Protein AF-A0A914L0J1-F1 (afdb_monomer_lite)

Secondary structure (DSSP, 8-state):
-EEGGGTSSS---EEEEEEETTSSS--TTEEEEE-SSTTEEEEEE--SSSS-EEEEEEEEEETTT--EEEEEEEEEE-TT--EEEE-------

pLDDT: mean 82.63, std 16.51, range [36.53, 97.44]

Organism: Meloidogyne incognita (NCBI:txid6306)

Sequence (93 aa):
MLHSAYFFPQTVDVKWSASTRGRPSLPQWMHLIPSRHRSIAFLIGTPVSPHSHFPLHVIATRMDSFHSSEQSFSVVTNDDRKLIFEFFKRISS

Radius of gyration: 13.69 Å; chains: 1; bounding box: 31×23×36 Å

Structure (mmCIF, N/CA/C/O backbone):
data_AF-A0A914L0J1-F1
#
_entry.id   AF-A0A914L0J1-F1
#
loop_
_atom_site.group_PDB
_atom_site.id
_atom_site.type_symbol
_atom_site.label_atom_id
_atom_site.label_alt_id
_atom_site.label_comp_id
_atom_site.label_asym_id
_atom_site.label_entity_id
_atom_site.label_seq_id
_atom_site.pdbx_PDB_ins_code
_atom_site.Cartn_x
_atom_site.Cartn_y
_atom_site.Cartn_z
_atom_site.occupancy
_atom_site.B_iso_or_equiv
_atom_site.auth_seq_id
_atom_site.auth_comp_id
_atom_site.auth_asym_id
_atom_site.auth_atom_id
_atom_site.pdbx_PDB_model_num
ATOM 1 N N . MET A 1 1 ? -0.529 -10.193 -2.914 1.00 84.81 1 MET A N 1
ATOM 2 C CA . MET A 1 1 ? -1.767 -9.631 -2.327 1.00 84.81 1 MET A CA 1
ATOM 3 C C . MET A 1 1 ? -1.426 -9.068 -0.960 1.00 84.81 1 MET A C 1
ATOM 5 O O . MET A 1 1 ? -0.718 -9.738 -0.222 1.00 84.81 1 MET A O 1
ATOM 9 N N . LEU A 1 2 ? -1.885 -7.859 -0.644 1.00 92.19 2 LEU A N 1
ATOM 10 C CA . LEU A 1 2 ? -1.766 -7.260 0.684 1.00 92.19 2 LEU A CA 1
ATOM 11 C C . LEU A 1 2 ? -3.061 -7.511 1.454 1.00 92.19 2 LEU A C 1
ATOM 13 O O . LEU A 1 2 ? -4.145 -7.342 0.900 1.00 92.19 2 LEU A O 1
ATOM 17 N N . HIS A 1 3 ? -2.941 -7.906 2.718 1.00 94.88 3 HIS A N 1
ATOM 18 C CA . HIS A 1 3 ? -4.072 -8.153 3.606 1.00 94.88 3 HIS A CA 1
ATOM 19 C C . HIS A 1 3 ? -3.783 -7.541 4.980 1.00 94.88 3 HIS A C 1
ATOM 21 O O . HIS A 1 3 ? -2.678 -7.689 5.502 1.00 94.88 3 HIS A O 1
ATOM 27 N N . SER A 1 4 ? -4.761 -6.864 5.584 1.00 95.00 4 SER A N 1
ATOM 28 C CA . SER A 1 4 ? -4.580 -6.121 6.840 1.00 95.00 4 SER A CA 1
ATOM 29 C C . SER A 1 4 ? -4.145 -7.015 8.006 1.00 95.00 4 SER A C 1
ATOM 31 O O . SER A 1 4 ? -3.421 -6.563 8.885 1.00 95.00 4 SER A O 1
ATOM 33 N N . ALA A 1 5 ? -4.546 -8.289 8.000 1.00 93.94 5 ALA A N 1
ATOM 34 C CA . ALA A 1 5 ? -4.150 -9.274 9.013 1.00 93.94 5 ALA A CA 1
ATOM 35 C C . ALA A 1 5 ? -2.638 -9.580 9.029 1.00 93.94 5 ALA A C 1
ATOM 37 O O . ALA A 1 5 ? -2.138 -10.146 9.992 1.00 93.94 5 ALA A O 1
ATOM 38 N N . TYR A 1 6 ? -1.888 -9.195 7.989 1.00 93.44 6 TYR A N 1
ATOM 39 C CA . TYR A 1 6 ? -0.424 -9.242 8.044 1.00 93.44 6 TYR A CA 1
ATOM 40 C C . TYR A 1 6 ? 0.170 -8.083 8.854 1.00 93.44 6 TYR A C 1
ATOM 42 O O . TYR A 1 6 ? 1.326 -8.160 9.248 1.00 93.44 6 TYR A O 1
ATOM 50 N N . PHE A 1 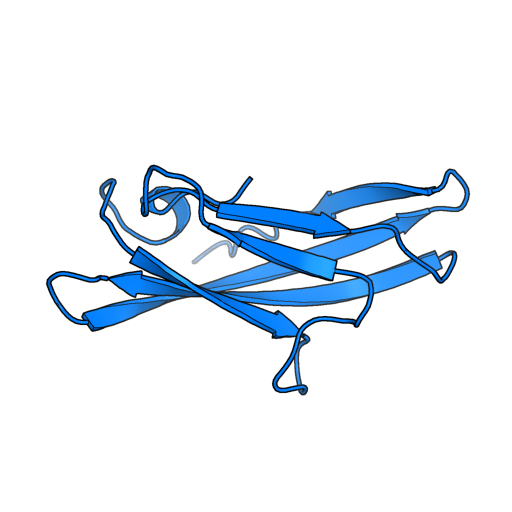7 ? -0.594 -7.012 9.080 1.00 94.12 7 PHE A N 1
ATOM 51 C CA . PHE A 1 7 ? -0.165 -5.778 9.748 1.00 94.12 7 PHE A CA 1
ATOM 52 C C . PHE A 1 7 ? -0.761 -5.625 11.151 1.00 94.12 7 PHE A C 1
ATOM 54 O O . PHE A 1 7 ? -0.187 -4.932 11.991 1.00 94.12 7 PHE A O 1
ATOM 61 N N . PHE A 1 8 ? -1.911 -6.255 11.396 1.00 94.00 8 PHE A N 1
ATOM 62 C CA . PHE A 1 8 ? -2.674 -6.171 12.635 1.00 94.00 8 PHE A CA 1
ATOM 63 C C . PHE A 1 8 ? -3.118 -7.567 13.088 1.00 94.00 8 PHE A C 1
ATOM 65 O O . PHE A 1 8 ? -3.360 -8.419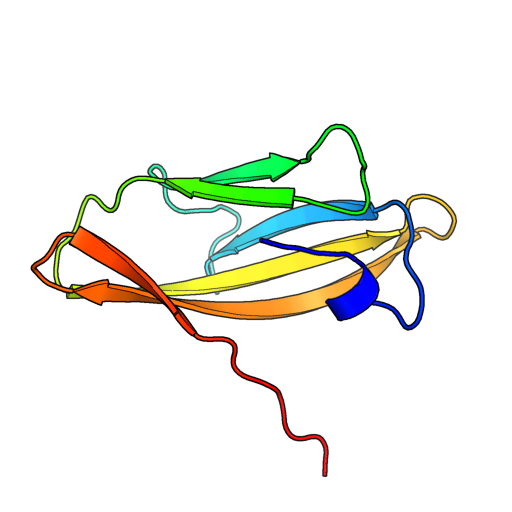 12.236 1.00 94.00 8 PHE A O 1
ATOM 72 N N . PRO A 1 9 ? -3.326 -7.797 14.399 1.00 92.50 9 PRO A N 1
ATOM 73 C CA . PRO A 1 9 ? -3.780 -9.094 14.919 1.00 92.50 9 PRO A CA 1
ATOM 74 C C . PRO A 1 9 ? -5.148 -9.563 14.395 1.00 92.50 9 PRO A C 1
ATOM 76 O O . PRO A 1 9 ? -5.497 -10.729 14.537 1.00 92.50 9 PRO A O 1
ATOM 79 N N . GLN A 1 10 ? -5.935 -8.657 13.814 1.00 92.69 10 GLN A N 1
ATOM 80 C CA . GLN A 1 10 ? -7.280 -8.910 13.305 1.00 92.69 10 GLN A CA 1
ATOM 81 C C . GLN A 1 10 ? -7.491 -8.215 11.957 1.00 92.69 10 GLN A C 1
ATOM 83 O O . GLN A 1 10 ? -6.849 -7.206 11.647 1.00 92.69 10 GLN A O 1
ATOM 88 N N . THR A 1 11 ? -8.419 -8.736 11.156 1.00 95.75 11 THR A N 1
ATOM 89 C CA . THR A 1 11 ? -8.833 -8.104 9.900 1.00 95.75 11 THR A CA 1
ATOM 90 C C . THR A 1 11 ? -9.559 -6.795 10.193 1.00 95.75 11 THR A C 1
ATOM 92 O O . THR A 1 11 ? -10.537 -6.778 10.934 1.00 95.75 11 THR A O 1
ATOM 95 N N . VAL A 1 12 ? -9.068 -5.696 9.623 1.00 96.56 12 VAL A N 1
ATOM 96 C CA . VAL A 1 12 ? -9.575 -4.340 9.853 1.00 96.56 12 VAL A CA 1
ATOM 97 C C . VAL A 1 12 ? -9.530 -3.557 8.555 1.00 96.56 12 VAL A C 1
ATOM 99 O O . VAL A 1 12 ? -8.668 -3.790 7.705 1.00 96.56 12 VAL A O 1
ATOM 102 N N . ASP A 1 13 ? -10.448 -2.611 8.411 1.00 97.31 13 ASP A N 1
ATOM 103 C CA . ASP A 1 13 ? -10.422 -1.687 7.288 1.00 97.31 13 ASP A CA 1
ATOM 104 C C . ASP A 1 13 ? -9.272 -0.695 7.447 1.00 97.31 13 ASP A C 1
ATOM 106 O O . ASP A 1 13 ? -9.116 -0.034 8.480 1.00 97.31 13 ASP A O 1
ATOM 110 N N . VAL A 1 14 ? -8.467 -0.583 6.393 1.00 97.44 14 VAL A N 1
ATOM 111 C CA . VAL A 1 14 ? -7.280 0.266 6.383 1.00 97.44 14 VAL A CA 1
ATOM 112 C C . VAL A 1 14 ? -7.240 1.138 5.135 1.00 97.44 14 VAL A C 1
ATOM 114 O O . VAL A 1 14 ? -7.753 0.791 4.070 1.00 97.44 14 VAL A O 1
ATOM 117 N N . LYS A 1 15 ? -6.591 2.286 5.267 1.00 97.19 15 LYS A N 1
ATOM 118 C CA . LYS A 1 15 ? -6.064 3.065 4.160 1.00 97.19 15 LYS A CA 1
ATOM 119 C C . LYS A 1 15 ? -4.669 2.544 3.841 1.00 97.19 15 LYS A C 1
ATOM 121 O O . LYS A 1 15 ? -3.793 2.534 4.704 1.00 97.19 15 LYS A O 1
ATOM 126 N N . TRP A 1 16 ? -4.476 2.136 2.596 1.00 96.06 16 TRP A N 1
ATOM 127 C CA . TRP A 1 16 ? -3.190 1.667 2.101 1.00 96.06 16 TRP A CA 1
ATOM 128 C C . TRP A 1 16 ? -2.368 2.827 1.550 1.00 96.06 16 TRP A C 1
ATOM 130 O O . TRP A 1 16 ? -2.879 3.657 0.795 1.00 96.06 16 TRP A O 1
ATOM 140 N N . SER A 1 17 ? -1.080 2.846 1.865 1.00 94.38 17 SER A N 1
ATOM 141 C CA . SER A 1 17 ? -0.089 3.612 1.120 1.00 94.38 17 SER A CA 1
ATOM 142 C C . SER A 1 17 ? 1.135 2.745 0.861 1.00 94.38 17 SER A C 1
ATOM 144 O O . SER A 1 17 ? 1.440 1.817 1.610 1.00 94.38 17 SER A O 1
ATOM 146 N N . ALA A 1 18 ? 1.808 3.004 -0.252 1.00 93.12 18 ALA A N 1
ATOM 147 C CA . ALA A 1 18 ? 3.021 2.298 -0.609 1.00 93.12 18 ALA A CA 1
ATOM 148 C C . ALA A 1 18 ? 3.995 3.257 -1.281 1.00 93.12 18 ALA A C 1
ATOM 150 O O . ALA A 1 18 ? 3.595 4.157 -2.021 1.00 93.12 18 ALA A O 1
ATOM 151 N N . SER A 1 19 ? 5.275 3.048 -1.021 1.00 92.12 19 SER A N 1
ATOM 152 C CA . SER A 1 19 ? 6.366 3.821 -1.590 1.00 92.12 19 SER A CA 1
ATOM 153 C C . SER A 1 19 ? 7.587 2.933 -1.799 1.00 92.12 19 SER A C 1
ATOM 155 O O . SER A 1 19 ? 7.617 1.770 -1.393 1.00 92.12 19 SER A O 1
ATOM 157 N N . THR A 1 20 ? 8.603 3.474 -2.463 1.00 87.38 20 THR A N 1
ATOM 158 C CA . THR A 1 20 ? 9.925 2.842 -2.510 1.00 87.38 20 THR A CA 1
ATOM 159 C C . THR A 1 20 ? 10.819 3.419 -1.425 1.00 87.38 20 THR A C 1
ATOM 161 O O . THR A 1 20 ? 10.691 4.586 -1.057 1.00 87.38 20 THR A O 1
ATOM 164 N N . ARG A 1 21 ? 11.732 2.615 -0.873 1.00 72.06 21 ARG A N 1
ATOM 165 C CA . ARG A 1 21 ? 12.610 3.086 0.209 1.00 72.06 21 ARG A CA 1
ATOM 166 C C . ARG A 1 21 ? 13.412 4.313 -0.248 1.00 72.06 21 ARG A C 1
ATOM 168 O O . ARG A 1 21 ? 14.128 4.247 -1.242 1.00 72.06 21 ARG A O 1
ATOM 175 N N . GLY A 1 22 ? 13.286 5.427 0.475 1.00 71.50 22 GLY A N 1
ATOM 176 C CA . GLY A 1 22 ? 13.962 6.689 0.145 1.00 71.50 22 GLY A CA 1
ATOM 177 C C . GLY A 1 22 ? 13.277 7.542 -0.932 1.00 71.50 22 GLY A C 1
ATOM 178 O O . GLY A 1 22 ? 13.812 8.587 -1.290 1.00 71.50 22 GLY A O 1
ATOM 179 N N . ARG A 1 23 ? 12.101 7.145 -1.441 1.00 78.12 23 ARG A N 1
ATOM 180 C CA . ARG A 1 23 ? 11.281 7.972 -2.340 1.00 78.12 23 ARG A CA 1
ATOM 181 C C . ARG A 1 23 ? 9.836 8.051 -1.842 1.00 78.12 23 ARG A C 1
ATOM 183 O O . ARG A 1 23 ? 9.335 7.101 -1.247 1.00 78.12 23 ARG A O 1
ATOM 190 N N . PRO A 1 24 ? 9.127 9.158 -2.108 1.00 78.31 24 PRO A N 1
ATOM 191 C CA . PRO A 1 24 ? 7.753 9.328 -1.641 1.00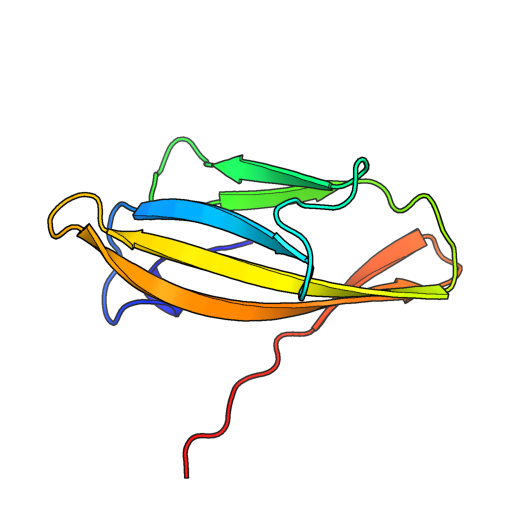 78.31 24 PRO A CA 1
ATOM 192 C C . PRO A 1 24 ? 6.731 8.493 -2.429 1.00 78.31 24 PRO A C 1
ATOM 194 O O . PRO A 1 24 ? 5.589 8.374 -1.998 1.00 78.31 24 PRO A O 1
ATOM 197 N N . SER A 1 25 ? 7.113 7.916 -3.573 1.00 84.56 25 SER A N 1
ATOM 198 C CA . SER A 1 25 ? 6.195 7.250 -4.500 1.00 84.56 25 SER A CA 1
ATOM 199 C C . SER A 1 25 ? 6.670 5.865 -4.943 1.00 84.56 25 SER A C 1
ATOM 201 O O . SER A 1 25 ? 7.846 5.497 -4.830 1.00 84.56 25 SER A O 1
ATOM 203 N N . LEU A 1 26 ? 5.715 5.079 -5.441 1.00 90.00 26 LEU A N 1
ATOM 204 C CA . LEU A 1 26 ? 5.989 3.856 -6.187 1.00 90.00 26 LEU A CA 1
ATOM 205 C C . LEU A 1 26 ? 6.666 4.176 -7.532 1.00 90.00 26 LEU A C 1
ATOM 207 O O . LEU A 1 26 ? 6.520 5.290 -8.048 1.00 90.00 26 LEU A O 1
ATOM 211 N N . PRO A 1 27 ? 7.388 3.211 -8.129 1.00 88.00 27 PRO A N 1
ATOM 212 C CA . PRO A 1 27 ? 7.844 3.330 -9.506 1.00 88.00 27 PRO A CA 1
ATOM 213 C C . PRO A 1 27 ? 6.657 3.562 -10.443 1.00 88.00 27 PRO A C 1
ATOM 215 O O . PRO A 1 27 ? 5.583 3.013 -10.220 1.00 88.00 27 PRO A O 1
ATOM 218 N N . GLN A 1 28 ? 6.864 4.311 -11.529 1.00 87.75 28 GLN A N 1
ATOM 219 C CA . GLN A 1 28 ? 5.795 4.679 -12.470 1.00 87.75 28 GLN A CA 1
ATOM 220 C C . GLN A 1 28 ? 5.032 3.474 -13.045 1.00 87.75 28 GLN A C 1
ATOM 222 O O . GLN A 1 28 ? 3.865 3.594 -13.395 1.00 87.75 28 GLN A O 1
ATOM 227 N N . TRP A 1 29 ? 5.687 2.320 -13.143 1.00 87.50 29 TRP A N 1
ATOM 228 C CA . TRP A 1 29 ? 5.110 1.096 -13.684 1.00 87.50 29 TRP A CA 1
ATOM 229 C C . TRP A 1 29 ? 4.313 0.273 -12.661 1.00 87.50 29 TRP A C 1
ATOM 231 O O . TRP A 1 29 ? 3.767 -0.765 -13.029 1.00 87.50 29 TRP A O 1
ATOM 241 N N . MET A 1 30 ? 4.270 0.689 -11.390 1.00 89.19 30 MET A N 1
ATOM 242 C CA . MET A 1 30 ? 3.630 -0.038 -10.296 1.00 89.19 30 MET A CA 1
ATOM 243 C C . MET A 1 30 ? 2.582 0.823 -9.594 1.00 89.19 30 MET A C 1
ATOM 245 O O . MET A 1 30 ? 2.829 1.958 -9.194 1.00 89.19 30 MET A O 1
ATOM 249 N N . HIS A 1 31 ? 1.423 0.223 -9.357 1.00 91.31 31 HIS A N 1
ATOM 250 C CA . HIS A 1 31 ? 0.282 0.855 -8.723 1.00 91.31 31 HIS A CA 1
ATOM 251 C C . HIS A 1 31 ? -0.188 0.036 -7.525 1.00 91.31 31 HIS A C 1
ATOM 253 O O . HIS A 1 31 ? -0.271 -1.193 -7.575 1.00 91.31 31 HIS A O 1
ATOM 259 N N . LEU A 1 32 ? -0.532 0.743 -6.452 1.00 93.19 32 LEU A N 1
ATOM 260 C CA . LEU A 1 32 ? -1.257 0.194 -5.318 1.00 93.19 32 LEU A CA 1
ATOM 261 C C . LEU A 1 32 ? -2.752 0.405 -5.560 1.00 93.19 32 LEU A C 1
ATOM 263 O O . LEU A 1 32 ? -3.223 1.540 -5.596 1.00 93.19 32 LEU A O 1
ATOM 267 N N . ILE A 1 33 ? -3.487 -0.689 -5.717 1.00 93.69 33 ILE A N 1
ATOM 268 C CA . ILE A 1 33 ? -4.920 -0.679 -5.997 1.00 93.69 33 ILE A CA 1
ATOM 269 C C . ILE A 1 33 ? -5.653 -1.278 -4.793 1.00 93.69 33 ILE A C 1
ATOM 271 O O . ILE A 1 33 ? -5.559 -2.490 -4.563 1.00 93.69 33 ILE A O 1
ATOM 275 N N . PRO A 1 34 ? -6.366 -0.466 -3.993 1.00 91.94 34 PRO A N 1
ATOM 276 C CA . PRO A 1 34 ? -7.215 -0.990 -2.934 1.00 91.94 34 PRO A CA 1
ATOM 277 C C . PRO A 1 34 ? -8.387 -1.767 -3.542 1.00 91.94 34 PRO A C 1
ATOM 279 O O . PRO A 1 34 ? -8.936 -1.386 -4.576 1.00 91.94 34 PRO A O 1
ATOM 282 N N . SER A 1 35 ? -8.774 -2.865 -2.898 1.00 93.56 35 SER A N 1
ATOM 283 C CA . SER A 1 35 ? -9.946 -3.632 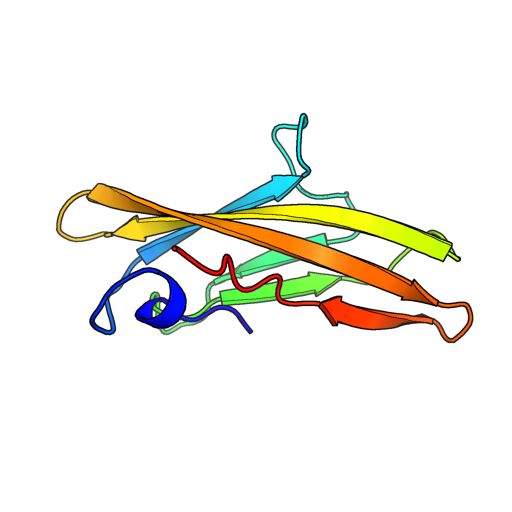-3.320 1.00 93.56 35 SER A CA 1
ATOM 284 C C . SER A 1 35 ? -11.245 -2.999 -2.798 1.00 93.56 35 SER A C 1
ATOM 286 O O . SER A 1 35 ? -11.222 -2.054 -2.006 1.00 93.56 35 SER A O 1
ATOM 288 N N . ARG A 1 36 ? -12.402 -3.561 -3.183 1.00 93.56 36 ARG A N 1
ATOM 289 C CA . ARG A 1 36 ? -13.701 -3.202 -2.584 1.00 93.56 36 ARG A CA 1
ATOM 290 C C . ARG A 1 36 ? -13.721 -3.439 -1.066 1.00 93.56 36 ARG A C 1
ATOM 292 O O . ARG A 1 36 ? -14.361 -2.682 -0.343 1.00 93.56 36 ARG A O 1
ATOM 299 N N . HIS A 1 37 ? -13.009 -4.463 -0.595 1.00 95.19 37 HIS A N 1
ATOM 300 C CA . HIS A 1 37 ? -12.755 -4.697 0.823 1.00 95.19 37 HIS A CA 1
ATOM 301 C C . HIS A 1 37 ? -11.501 -3.921 1.233 1.00 95.19 37 HIS A C 1
ATOM 303 O O . HIS A 1 37 ? -10.401 -4.213 0.760 1.00 95.19 37 HIS A O 1
ATOM 309 N N . ARG A 1 38 ? -11.648 -2.923 2.110 1.00 95.12 38 ARG A N 1
ATOM 310 C CA . ARG A 1 38 ? -10.541 -2.019 2.471 1.00 95.12 38 ARG A CA 1
ATOM 311 C C . ARG A 1 38 ? -9.426 -2.727 3.243 1.00 95.12 38 ARG A C 1
ATOM 313 O O . ARG A 1 38 ? -8.297 -2.252 3.252 1.00 95.12 38 ARG A O 1
ATOM 320 N N . SER A 1 39 ? -9.702 -3.895 3.811 1.00 96.00 39 SER A N 1
ATOM 321 C CA . SER A 1 39 ? -8.702 -4.796 4.388 1.00 96.00 39 SER A CA 1
ATOM 322 C C . SER A 1 39 ? -7.754 -5.445 3.368 1.00 96.00 39 SER A C 1
ATOM 324 O O . SER A 1 39 ? -6.805 -6.111 3.781 1.00 96.00 39 SER A O 1
ATOM 326 N N . ILE A 1 40 ? -7.972 -5.271 2.056 1.00 95.81 40 ILE A N 1
ATOM 327 C CA . ILE A 1 40 ? -7.189 -5.907 0.985 1.00 95.81 40 ILE A CA 1
ATOM 328 C C . ILE A 1 40 ? -6.738 -4.872 -0.049 1.00 95.81 40 ILE A C 1
ATOM 330 O O . ILE A 1 40 ? -7.512 -4.009 -0.472 1.00 95.81 40 ILE A O 1
ATOM 334 N N . ALA A 1 41 ? -5.499 -5.009 -0.521 1.00 95.75 41 ALA A N 1
ATOM 335 C CA . ALA A 1 41 ? -4.984 -4.265 -1.666 1.00 95.75 41 ALA A CA 1
ATOM 336 C C . ALA A 1 41 ? -4.071 -5.115 -2.556 1.00 95.75 41 ALA A C 1
ATOM 338 O O . ALA A 1 41 ? -3.541 -6.158 -2.162 1.00 95.75 41 ALA A O 1
ATOM 339 N N . PHE A 1 42 ? -3.864 -4.637 -3.776 1.00 92.19 42 PHE A N 1
ATOM 340 C CA . PHE A 1 42 ? -3.020 -5.272 -4.775 1.00 92.19 42 PHE A CA 1
ATOM 341 C C . PHE A 1 42 ? -1.912 -4.320 -5.206 1.00 92.19 42 PHE A C 1
ATOM 343 O O . PHE A 1 42 ? -2.151 -3.136 -5.424 1.00 92.19 42 PHE A O 1
ATOM 350 N N . LEU A 1 43 ? -0.703 -4.854 -5.345 1.00 90.31 43 LEU A N 1
ATOM 351 C CA . LEU A 1 43 ? 0.390 -4.191 -6.045 1.00 90.31 43 LEU A CA 1
ATOM 352 C C . LEU A 1 43 ? 0.432 -4.777 -7.452 1.00 90.31 43 LEU A C 1
ATOM 354 O O . LEU A 1 43 ? 0.665 -5.976 -7.607 1.00 90.31 43 LEU A O 1
ATOM 358 N N . ILE A 1 44 ? 0.144 -3.948 -8.450 1.00 89.06 44 ILE A N 1
ATOM 359 C CA . ILE A 1 44 ? 0.017 -4.360 -9.850 1.00 89.06 44 ILE A CA 1
ATOM 360 C C . ILE A 1 44 ? 0.933 -3.490 -10.695 1.00 89.06 44 ILE A C 1
ATOM 362 O O . ILE A 1 44 ? 0.991 -2.278 -10.509 1.00 89.06 44 ILE A O 1
ATOM 366 N N . GLY A 1 45 ? 1.650 -4.105 -11.625 1.00 86.69 45 GLY A N 1
ATOM 367 C CA . GLY A 1 45 ? 2.537 -3.389 -12.522 1.00 86.69 45 GLY A CA 1
ATOM 368 C C . GLY A 1 45 ? 3.266 -4.317 -13.474 1.00 86.69 45 GLY A C 1
ATOM 369 O O . GLY A 1 45 ? 3.318 -5.526 -13.253 1.00 86.69 45 GLY A O 1
ATOM 370 N N . THR A 1 46 ? 3.856 -3.741 -14.515 1.00 84.12 46 THR A N 1
A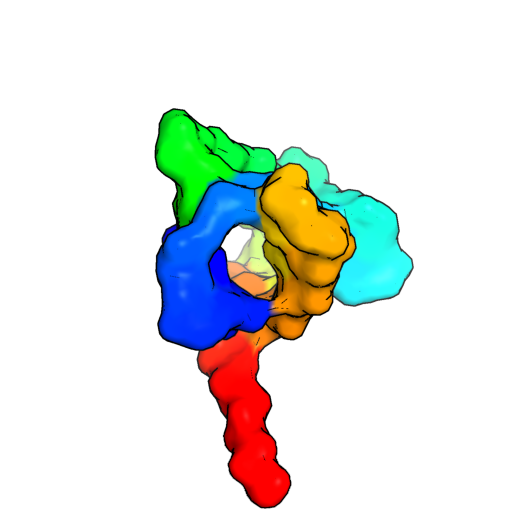TOM 371 C CA . THR A 1 46 ? 4.725 -4.463 -15.449 1.00 84.12 46 THR A CA 1
ATOM 372 C C . THR A 1 46 ? 6.118 -3.851 -15.388 1.00 84.12 46 THR A C 1
ATOM 374 O O . THR A 1 46 ? 6.281 -2.702 -15.792 1.00 84.12 46 THR A O 1
ATOM 377 N N . PRO A 1 47 ? 7.126 -4.576 -14.881 1.00 81.31 47 PRO A N 1
ATOM 378 C CA . PRO A 1 47 ? 8.489 -4.071 -14.815 1.00 81.31 47 PRO A CA 1
ATOM 379 C C . PRO A 1 47 ? 8.998 -3.615 -16.177 1.00 81.31 47 PRO A C 1
ATOM 381 O O . PRO A 1 47 ? 8.870 -4.330 -17.168 1.00 81.31 47 PRO A O 1
ATOM 384 N N . VAL A 1 48 ? 9.617 -2.438 -16.201 1.00 78.75 48 VAL A N 1
ATOM 385 C CA . VAL A 1 48 ? 10.237 -1.867 -17.409 1.00 78.75 48 VAL A CA 1
ATOM 386 C C . VAL A 1 48 ? 11.743 -2.125 -17.483 1.00 78.75 48 VAL A C 1
ATOM 388 O O . VAL A 1 48 ? 12.369 -1.806 -18.488 1.00 78.75 48 VAL A O 1
ATOM 391 N N . SER A 1 49 ? 12.329 -2.704 -16.433 1.00 72.56 49 SER A N 1
ATOM 392 C CA . SER A 1 49 ? 13.763 -2.979 -16.338 1.00 72.56 49 SER A CA 1
ATOM 393 C C . SER A 1 49 ? 13.995 -4.457 -16.013 1.00 72.56 49 SER A C 1
ATOM 395 O O . SER A 1 49 ? 13.434 -4.936 -15.024 1.00 72.56 49 SER A O 1
ATOM 397 N N . PRO A 1 50 ? 14.798 -5.182 -16.813 1.00 66.88 50 PRO A N 1
ATOM 398 C CA . PRO A 1 50 ? 15.259 -6.515 -16.442 1.00 66.88 50 PRO A CA 1
ATOM 399 C C . PRO A 1 50 ? 16.224 -6.428 -15.246 1.00 66.88 50 PRO A C 1
ATOM 401 O O . PRO A 1 50 ? 16.914 -5.421 -15.073 1.00 66.88 50 PRO A O 1
ATOM 404 N N . HIS A 1 51 ? 16.255 -7.466 -14.406 1.00 63.12 51 HIS A N 1
ATOM 405 C CA . HIS A 1 51 ? 17.186 -7.608 -13.273 1.00 63.12 51 HIS A CA 1
ATOM 406 C C . HIS A 1 51 ? 17.183 -6.465 -12.257 1.00 63.12 51 HIS A C 1
ATOM 408 O O . HIS A 1 51 ? 18.222 -5.915 -11.894 1.00 63.12 51 HIS A O 1
ATOM 414 N N . SER A 1 52 ? 16.004 -6.086 -11.780 1.00 73.19 52 SER A N 1
ATOM 415 C CA . SER A 1 52 ? 15.871 -5.006 -10.806 1.00 73.19 52 SER A CA 1
ATOM 416 C C . SER A 1 52 ? 15.279 -5.490 -9.484 1.00 73.19 52 SER A C 1
ATOM 418 O O . SER A 1 52 ? 14.329 -6.280 -9.461 1.00 73.19 52 SER A O 1
ATOM 420 N N . HIS A 1 53 ? 15.854 -4.987 -8.388 1.00 81.25 53 HIS A N 1
ATOM 421 C CA . HIS A 1 53 ? 15.382 -5.164 -7.016 1.00 81.25 53 HIS A CA 1
ATOM 422 C C . HIS A 1 53 ? 14.736 -3.862 -6.533 1.00 81.25 53 HIS A C 1
ATOM 424 O O . HIS A 1 53 ? 15.402 -2.832 -6.405 1.00 81.25 53 HIS A O 1
ATOM 430 N N . PHE A 1 54 ? 13.437 -3.909 -6.249 1.00 81.62 54 PHE A N 1
ATOM 431 C CA . PHE A 1 54 ? 12.661 -2.752 -5.817 1.00 81.62 54 PHE A CA 1
ATOM 432 C C . PHE A 1 54 ? 12.225 -2.932 -4.359 1.00 81.62 54 PHE A C 1
ATOM 434 O O . PHE A 1 54 ? 11.301 -3.709 -4.096 1.00 81.62 54 PHE A O 1
ATOM 441 N N . PRO A 1 55 ? 12.861 -2.232 -3.399 1.00 86.00 55 PRO A N 1
ATOM 442 C CA . PRO A 1 55 ? 12.417 -2.250 -2.015 1.00 86.00 55 PRO A CA 1
ATOM 443 C C . PRO A 1 55 ? 11.131 -1.433 -1.891 1.00 86.00 55 PRO A C 1
ATOM 445 O O . PRO A 1 55 ? 11.122 -0.218 -2.109 1.00 86.00 55 PRO A O 1
ATOM 448 N N . LEU A 1 56 ? 10.052 -2.107 -1.523 1.00 89.56 56 LEU A N 1
ATOM 449 C CA . LEU A 1 56 ? 8.752 -1.519 -1.254 1.00 89.56 56 LEU A CA 1
ATOM 450 C C . LEU A 1 56 ? 8.564 -1.324 0.240 1.00 89.56 56 LEU A C 1
ATOM 452 O O . LEU A 1 56 ? 8.898 -2.188 1.046 1.00 89.56 56 LEU A O 1
ATOM 456 N N . HIS A 1 57 ? 7.976 -0.196 0.594 1.00 92.00 57 HIS A N 1
ATOM 457 C CA . HIS A 1 57 ? 7.490 0.100 1.925 1.00 92.00 57 HIS A CA 1
ATOM 458 C C . HIS A 1 57 ? 5.980 0.273 1.836 1.00 92.00 57 HIS A C 1
ATOM 460 O O . HIS A 1 57 ? 5.507 1.109 1.070 1.00 92.00 57 HIS A O 1
ATOM 466 N N . VAL A 1 58 ? 5.224 -0.536 2.570 1.00 93.25 58 VAL A N 1
ATOM 467 C CA . VAL A 1 58 ? 3.761 -0.478 2.590 1.00 93.25 58 VAL A CA 1
ATOM 468 C C . VAL A 1 58 ? 3.317 -0.134 3.995 1.00 93.25 58 VAL A C 1
ATOM 470 O O . VAL A 1 58 ? 3.755 -0.756 4.961 1.00 93.25 58 VAL A O 1
ATOM 473 N N . ILE A 1 59 ? 2.409 0.826 4.089 1.00 94.69 59 ILE A N 1
ATOM 474 C CA . ILE A 1 59 ? 1.803 1.262 5.336 1.00 94.69 59 ILE A CA 1
ATOM 475 C C . ILE A 1 59 ? 0.306 0.968 5.250 1.00 94.69 59 ILE A C 1
ATOM 477 O O . ILE A 1 59 ? -0.368 1.290 4.266 1.00 94.69 59 ILE A O 1
ATOM 481 N N . ALA A 1 60 ? -0.207 0.343 6.301 1.00 96.62 60 ALA A N 1
ATOM 482 C CA . ALA A 1 60 ? -1.620 0.130 6.535 1.00 96.62 60 ALA A CA 1
ATOM 483 C C . ALA A 1 60 ? -2.052 1.019 7.704 1.00 96.62 60 ALA A C 1
ATOM 485 O O . ALA A 1 60 ? -1.664 0.781 8.848 1.00 96.62 60 ALA A O 1
ATOM 486 N N . THR A 1 61 ? -2.856 2.043 7.429 1.00 97.31 61 THR A N 1
ATOM 487 C CA . THR A 1 61 ? -3.415 2.929 8.457 1.00 97.31 61 THR A CA 1
ATOM 488 C C . THR A 1 61 ? -4.853 2.538 8.733 1.00 97.31 61 THR A C 1
ATOM 490 O O . THR A 1 61 ? -5.689 2.586 7.836 1.00 97.31 61 THR A O 1
ATOM 493 N N . ARG A 1 62 ? -5.168 2.162 9.969 1.00 96.94 62 ARG A N 1
ATOM 494 C CA . ARG A 1 62 ? -6.534 1.834 10.379 1.00 96.94 62 ARG A CA 1
ATOM 495 C C . ARG A 1 62 ? -7.486 3.003 10.151 1.00 96.94 62 ARG A C 1
ATOM 497 O O . ARG A 1 62 ? -7.160 4.140 10.472 1.00 96.94 62 ARG A O 1
ATOM 504 N N . MET A 1 63 ? -8.670 2.714 9.619 1.00 95.56 63 MET A N 1
ATOM 505 C CA . MET A 1 63 ? -9.694 3.736 9.369 1.00 95.56 63 MET A CA 1
ATOM 506 C C . MET A 1 63 ? -10.478 4.121 10.629 1.00 95.56 63 MET A C 1
ATOM 508 O O . MET A 1 63 ? -11.053 5.202 10.669 1.00 95.56 63 MET A O 1
ATOM 512 N N . ASP A 1 64 ? -10.523 3.239 11.630 1.00 94.31 64 ASP A N 1
ATOM 513 C CA . ASP A 1 64 ? -11.258 3.440 12.881 1.00 94.31 64 ASP A CA 1
ATOM 514 C C . ASP A 1 64 ? -10.435 4.201 13.929 1.00 94.31 64 ASP A C 1
ATOM 516 O O . ASP A 1 64 ? -10.947 5.103 14.583 1.00 94.31 64 ASP A O 1
ATOM 520 N N . SER A 1 65 ? -9.156 3.850 14.079 1.00 95.31 65 SER A N 1
ATOM 521 C CA . SER A 1 65 ? -8.280 4.389 15.126 1.00 95.31 65 SER A CA 1
ATOM 522 C C . SER A 1 65 ? 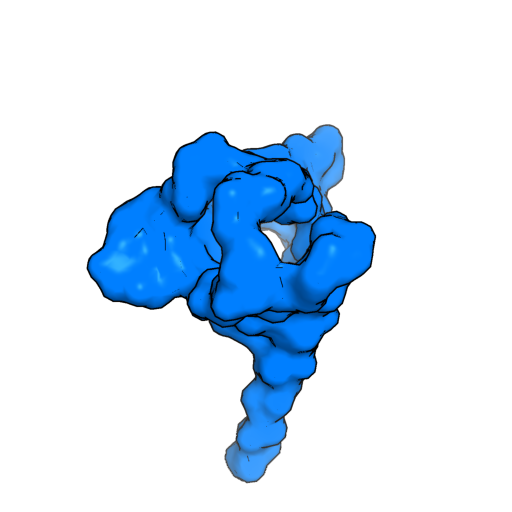-7.129 5.246 14.614 1.00 95.31 65 SER A C 1
ATOM 524 O O . SER A 1 65 ? -6.380 5.791 15.420 1.00 95.31 65 SER A O 1
ATOM 526 N N . PHE A 1 66 ? -6.934 5.330 13.295 1.00 93.75 66 PHE A N 1
ATOM 527 C CA . PHE A 1 66 ? -5.786 5.993 12.660 1.00 93.75 66 PHE A CA 1
ATOM 528 C C . PHE A 1 66 ? -4.413 5.411 13.040 1.00 93.75 66 PHE A C 1
ATOM 530 O O . PHE A 1 66 ? -3.376 5.935 12.631 1.00 93.75 66 PHE A O 1
ATOM 537 N N . HIS A 1 67 ? -4.380 4.284 13.759 1.00 96.25 67 HIS A N 1
ATOM 538 C CA . HIS A 1 67 ? -3.143 3.585 14.075 1.00 96.25 67 HIS A CA 1
ATOM 539 C C . HIS A 1 67 ? -2.544 2.967 12.808 1.00 96.25 67 HIS A C 1
ATOM 541 O O . HIS A 1 67 ? -3.232 2.272 12.055 1.00 96.25 67 HIS A O 1
ATOM 547 N N . SER A 1 68 ? -1.251 3.190 12.587 1.00 96.31 68 SER A N 1
ATOM 548 C CA . SER A 1 68 ? -0.542 2.702 11.404 1.00 96.31 68 SER A CA 1
ATOM 549 C C . SER A 1 68 ? 0.373 1.532 11.743 1.00 96.31 68 SER A C 1
ATOM 551 O O . SER A 1 68 ? 0.913 1.445 12.840 1.00 96.31 68 SER A O 1
ATOM 553 N N . SER A 1 69 ? 0.520 0.616 10.796 1.00 95.88 69 SER A N 1
ATOM 554 C CA . SER A 1 69 ? 1.474 -0.488 10.843 1.00 95.88 69 SER A CA 1
ATOM 555 C C . SER A 1 69 ? 2.132 -0.595 9.474 1.00 95.88 69 SER A C 1
ATOM 557 O O . SER A 1 69 ? 1.482 -0.362 8.451 1.00 95.88 69 SER A O 1
ATOM 559 N N . GLU A 1 70 ? 3.422 -0.899 9.443 1.00 93.81 70 GLU A N 1
ATOM 560 C CA . GLU A 1 70 ? 4.239 -0.831 8.234 1.00 93.81 70 GLU A CA 1
ATOM 561 C C . GLU A 1 70 ? 5.074 -2.092 8.035 1.00 93.81 70 GLU A C 1
ATOM 563 O O . GLU A 1 70 ? 5.483 -2.752 8.991 1.00 93.81 70 GLU A O 1
ATOM 568 N N . GLN A 1 71 ? 5.312 -2.440 6.771 1.00 91.31 71 GLN A N 1
ATOM 569 C CA . GLN A 1 71 ? 6.142 -3.572 6.375 1.00 91.31 71 GLN A CA 1
ATOM 570 C C . GLN A 1 71 ? 6.916 -3.259 5.101 1.00 91.31 71 GLN A C 1
ATOM 572 O O . GLN A 1 71 ? 6.442 -2.545 4.212 1.00 91.31 71 GLN A O 1
ATOM 577 N N . SER A 1 72 ? 8.107 -3.845 5.001 1.00 89.19 72 SER A N 1
ATOM 578 C CA . SER A 1 72 ? 8.937 -3.779 3.805 1.00 89.19 72 SER A CA 1
ATOM 579 C C . SER A 1 72 ? 8.926 -5.099 3.050 1.00 89.19 72 SER A C 1
ATOM 581 O O . SER A 1 72 ? 9.025 -6.168 3.648 1.00 89.19 72 SER A O 1
ATOM 583 N N . PHE A 1 73 ? 8.855 -5.006 1.727 1.00 84.69 73 PHE A N 1
ATOM 584 C CA . PHE A 1 73 ? 8.887 -6.145 0.816 1.00 84.69 73 PHE A CA 1
ATOM 585 C C . PHE A 1 73 ? 9.918 -5.886 -0.271 1.00 84.69 73 PHE A C 1
ATOM 587 O O . PHE A 1 73 ? 10.142 -4.737 -0.654 1.00 84.69 73 PHE A O 1
ATOM 594 N N . SER A 1 74 ? 10.496 -6.950 -0.808 1.00 82.75 74 SER A N 1
ATOM 595 C CA . SER A 1 74 ? 11.390 -6.855 -1.954 1.00 82.75 74 SER A CA 1
ATOM 596 C C . SER A 1 74 ? 10.716 -7.454 -3.173 1.00 82.75 74 SER A C 1
ATOM 598 O O . SER A 1 74 ? 10.269 -8.601 -3.154 1.00 82.75 74 SER A O 1
ATOM 600 N N . VAL A 1 75 ? 10.636 -6.664 -4.242 1.00 80.31 75 VAL A N 1
ATOM 601 C CA . VAL A 1 75 ? 10.201 -7.155 -5.550 1.00 80.31 75 VAL A CA 1
ATOM 602 C C . VAL A 1 75 ? 11.433 -7.384 -6.400 1.00 80.31 75 VAL A C 1
ATOM 604 O O . VAL A 1 75 ? 12.177 -6.441 -6.675 1.00 80.31 75 VAL A O 1
ATOM 607 N N . VAL A 1 76 ? 11.631 -8.631 -6.813 1.00 79.75 76 VAL A N 1
ATOM 608 C CA . VAL A 1 76 ? 12.723 -9.031 -7.699 1.00 79.75 76 VAL A CA 1
ATOM 609 C C . VAL A 1 76 ? 12.138 -9.376 -9.060 1.00 79.75 76 VAL A C 1
ATOM 611 O O . VAL A 1 76 ? 11.114 -10.054 -9.174 1.00 79.75 76 VAL A O 1
ATOM 614 N N . THR A 1 77 ? 12.791 -8.873 -10.099 1.00 72.94 77 THR A N 1
ATOM 615 C CA . THR A 1 77 ? 12.437 -9.123 -11.497 1.00 72.94 77 THR A CA 1
ATOM 616 C C . THR A 1 77 ? 13.565 -9.907 -12.147 1.00 72.94 77 THR A C 1
ATOM 618 O O . THR A 1 77 ? 14.720 -9.496 -12.067 1.00 72.94 77 THR A O 1
ATOM 621 N N . ASN A 1 78 ? 13.238 -11.050 -12.747 1.00 67.00 78 ASN A N 1
ATOM 622 C CA . ASN A 1 78 ? 14.185 -11.871 -13.506 1.00 67.00 78 ASN A CA 1
ATOM 623 C C . ASN A 1 78 ? 13.893 -11.751 -15.016 1.00 67.00 78 ASN A C 1
ATOM 625 O O . ASN A 1 78 ? 12.813 -11.279 -15.388 1.00 67.00 78 ASN A O 1
ATOM 629 N N . ASP A 1 79 ? 14.830 -12.172 -15.869 1.00 62.34 79 ASP A N 1
ATOM 630 C CA . ASP A 1 79 ? 14.785 -12.070 -17.338 1.00 62.34 79 ASP A CA 1
ATOM 631 C C . ASP A 1 79 ? 13.465 -12.544 -17.969 1.00 62.34 79 ASP A C 1
ATOM 633 O O . ASP A 1 79 ? 12.984 -11.953 -18.935 1.00 62.34 79 ASP A O 1
ATOM 637 N N . ASP A 1 80 ? 12.792 -13.517 -17.352 1.00 54.78 80 ASP A N 1
ATOM 638 C CA . ASP A 1 80 ? 11.493 -14.044 -17.793 1.00 54.78 80 ASP A CA 1
ATOM 639 C C . ASP A 1 80 ? 10.294 -13.095 -17.567 1.00 54.78 80 ASP A C 1
ATOM 641 O O . ASP A 1 80 ? 9.138 -13.511 -17.678 1.00 54.78 80 ASP A O 1
ATOM 645 N N . ARG A 1 81 ? 10.520 -11.827 -17.188 1.00 53.06 81 ARG A N 1
ATOM 646 C CA . ARG A 1 81 ? 9.478 -10.848 -16.793 1.00 53.06 81 ARG A CA 1
ATOM 647 C C . ARG A 1 81 ? 8.538 -11.352 -15.687 1.00 53.06 81 ARG A C 1
ATOM 649 O O . ARG A 1 81 ? 7.473 -10.775 -15.459 1.00 53.06 81 ARG A O 1
ATOM 656 N N . LYS A 1 82 ? 8.917 -12.415 -14.973 1.00 55.50 82 LYS A N 1
ATOM 657 C CA . LYS A 1 82 ? 8.194 -12.909 -13.800 1.00 55.50 82 LYS A CA 1
ATOM 658 C C . LYS A 1 82 ? 8.502 -12.011 -12.606 1.00 55.50 82 LYS A C 1
ATOM 660 O O . LYS A 1 82 ? 9.660 -11.792 -12.257 1.00 55.50 82 LYS A O 1
ATOM 665 N N . LEU A 1 83 ? 7.440 -11.506 -11.984 1.00 56.53 83 LEU A N 1
ATOM 666 C CA . LEU A 1 83 ? 7.495 -10.808 -10.704 1.00 56.53 83 LEU A CA 1
ATOM 667 C C . LEU A 1 83 ? 7.572 -11.837 -9.575 1.00 56.53 83 LEU A C 1
ATOM 669 O O . LEU A 1 83 ? 6.631 -12.610 -9.387 1.00 56.53 83 LEU A O 1
ATOM 673 N N . ILE A 1 84 ? 8.663 -11.823 -8.812 1.00 58.31 84 ILE A N 1
ATOM 674 C CA . ILE A 1 84 ? 8.779 -12.588 -7.570 1.00 58.31 84 ILE A CA 1
ATOM 675 C C . ILE A 1 84 ? 8.647 -11.601 -6.408 1.00 58.31 84 ILE A C 1
ATOM 677 O O . ILE A 1 84 ? 9.393 -10.625 -6.310 1.00 58.31 84 ILE A O 1
ATOM 681 N N . PHE A 1 85 ? 7.660 -11.843 -5.544 1.00 58.03 85 PHE A N 1
ATOM 682 C CA . PHE A 1 85 ? 7.471 -11.095 -4.303 1.00 58.03 85 PHE A CA 1
ATOM 683 C C . PHE A 1 85 ? 8.099 -11.887 -3.158 1.00 58.03 85 PHE A C 1
ATOM 685 O O . PHE A 1 85 ? 7.553 -12.916 -2.756 1.00 58.03 85 PHE A O 1
ATOM 692 N N . GLU A 1 86 ? 9.222 -11.407 -2.628 1.00 56.91 86 GLU A N 1
ATOM 693 C CA . GLU A 1 86 ? 9.844 -12.004 -1.449 1.00 56.91 86 GLU A CA 1
ATOM 694 C C . GLU A 1 86 ? 9.385 -11.282 -0.181 1.00 56.91 86 GLU A C 1
ATOM 696 O O . GLU A 1 86 ? 9.570 -10.073 0.004 1.00 56.91 86 GLU A O 1
ATOM 701 N N . PHE A 1 87 ? 8.749 -12.053 0.700 1.00 49.97 87 PHE A N 1
ATOM 702 C CA . PHE A 1 87 ? 8.314 -11.596 2.009 1.00 49.97 87 PHE A CA 1
ATOM 703 C C . PHE A 1 87 ? 9.452 -11.796 3.008 1.00 49.97 87 PHE A C 1
ATOM 705 O O . PHE A 1 87 ? 9.664 -12.900 3.509 1.00 49.97 87 PHE A O 1
ATOM 712 N N . PHE A 1 88 ? 10.165 -10.721 3.340 1.00 49.59 88 PHE A N 1
ATOM 713 C CA . PHE A 1 88 ? 11.096 -10.745 4.462 1.00 49.59 88 PHE A CA 1
ATOM 714 C C . PHE A 1 88 ? 10.302 -10.743 5.768 1.00 49.59 88 PHE A C 1
ATOM 716 O O . PHE A 1 88 ? 9.876 -9.702 6.267 1.00 49.59 88 PHE A O 1
ATOM 723 N N . LYS A 1 89 ? 10.086 -11.930 6.337 1.00 41.03 89 LYS A N 1
ATOM 724 C CA . LYS A 1 89 ? 9.553 -12.053 7.692 1.00 41.03 89 LYS A CA 1
ATOM 725 C C . LYS A 1 89 ? 10.652 -11.611 8.658 1.00 41.03 89 LYS A C 1
ATOM 727 O O . LYS A 1 89 ? 11.665 -12.293 8.799 1.00 41.03 89 LYS A O 1
ATOM 732 N N . ARG A 1 90 ? 10.472 -10.461 9.310 1.00 39.44 90 ARG A N 1
ATOM 733 C CA . ARG A 1 90 ? 11.345 -10.034 10.409 1.00 39.44 90 ARG A CA 1
ATOM 734 C C . ARG A 1 90 ? 11.209 -11.075 11.523 1.00 39.44 90 ARG A C 1
ATOM 736 O O . ARG A 1 90 ? 10.153 -11.182 12.141 1.00 39.44 90 ARG A O 1
ATOM 743 N N . ILE A 1 91 ? 12.245 -11.889 11.719 1.00 37.81 91 ILE A N 1
ATOM 744 C CA . ILE A 1 91 ? 12.366 -12.743 12.899 1.00 37.81 91 ILE A CA 1
ATOM 745 C C . ILE A 1 91 ? 12.629 -11.781 14.055 1.00 37.81 91 ILE A C 1
ATOM 747 O O . ILE A 1 91 ? 13.718 -11.223 14.175 1.00 37.81 91 ILE A O 1
ATOM 751 N N . SER A 1 92 ? 11.594 -11.500 14.835 1.00 40.88 92 SER A N 1
ATOM 752 C CA . SER A 1 92 ? 11.749 -10.854 16.132 1.00 40.88 92 SER A CA 1
ATOM 753 C C . SER A 1 92 ? 12.336 -11.900 17.077 1.00 40.88 92 SER A C 1
ATOM 755 O O . SER A 1 92 ? 11.670 -12.898 17.358 1.00 40.88 92 SER A O 1
ATOM 757 N N . SER A 1 93 ? 13.597 -11.704 17.471 1.00 36.53 93 SER A N 1
ATOM 758 C CA . SER A 1 93 ? 14.164 -12.320 18.676 1.00 36.53 93 SER A CA 1
ATOM 759 C C . SER A 1 93 ? 13.542 -11.719 19.930 1.00 36.53 93 SER A C 1
ATOM 761 O O . SER A 1 93 ? 13.017 -10.585 19.841 1.00 36.53 93 SER A O 1
#

InterPro domains:
  IPR015919 Cadherin-like superfamily [SSF49313] (12-79)

Foldseek 3Di:
DAFQVVFDVDGAQWDKDKDFVPDRHDDPFWDWAQDPRNRDIDIDGFDPDAFDKTKMKMWTQGPPPRDIGIAIWIWTHHPVSDTDIDGDDPPDD